Protein AF-A0A5P1EAB5-F1 (afdb_monomer_lite)

Foldseek 3Di:
DDDDDDDDDDDDDPVVPPVPPPFDWAWEQEVHRTDTATQDWGQCCVVPNPQKWKAWPVRRTFDDDPRRITPDGDDHHTYIYIDGHDD

Sequence (87 aa):
MGYVEGGQNYMYSSDASQLQYQSGTITVFINGIPSEVPRGPFDMRAMFGQDVVLVHSSGELLPANQYGFLLQSLQMGESYFLVSRPT

Secondary structure (DSSP, 8-state):
-------------GGGGSSTTS--EEEEEETTEEEEEESS--BHHHHH-TTEEEEETTSPEEPB-TTSBBSS---TT-EEEEEEPP-

InterPro domains:
  IPR044558 WUSCHEL-related homeobox 11-like [PTHR46998] (9-86)

Organism: Asparagus officinalis (NCBI:txid4686)

pLDDT: mean 77.82, std 19.51, range [38.28, 94.75]

Structure (mmCIF, N/CA/C/O backbone):
data_AF-A0A5P1EAB5-F1
#
_entry.id   AF-A0A5P1EAB5-F1
#
loop_
_atom_site.group_PDB
_atom_site.id
_atom_site.type_symbol
_atom_site.label_atom_id
_atom_site.label_alt_id
_atom_site.label_comp_id
_atom_site.label_asym_id
_atom_site.label_entity_id
_atom_site.label_seq_id
_atom_site.pdbx_PDB_ins_code
_atom_site.Cartn_x
_atom_site.Cartn_y
_atom_site.Cartn_z
_atom_site.occupancy
_atom_site.B_iso_or_equiv
_atom_site.auth_seq_id
_atom_site.auth_comp_id
_atom_site.auth_asym_id
_atom_site.auth_atom_id
_atom_site.pdbx_PDB_model_num
ATOM 1 N N . MET A 1 1 ? 47.943 -40.082 -16.535 1.00 43.06 1 MET A N 1
ATOM 2 C CA . MET A 1 1 ? 47.158 -39.035 -17.219 1.00 43.06 1 MET A CA 1
ATOM 3 C C . MET A 1 1 ? 45.698 -39.358 -16.918 1.00 43.06 1 MET A C 1
ATOM 5 O O . MET A 1 1 ? 45.193 -40.292 -17.513 1.00 43.06 1 MET A O 1
ATOM 9 N N . GLY A 1 2 ? 45.092 -38.911 -15.811 1.00 43.56 2 GLY A N 1
ATOM 10 C CA . GLY A 1 2 ? 44.774 -37.512 -15.473 1.00 43.56 2 GLY A CA 1
ATOM 11 C C . GLY A 1 2 ? 43.586 -37.078 -16.352 1.00 43.56 2 GLY A C 1
ATOM 12 O O . GLY A 1 2 ? 43.753 -37.109 -17.561 1.00 43.56 2 GLY A O 1
ATOM 13 N N . TYR A 1 3 ? 42.388 -36.708 -15.890 1.00 44.22 3 TYR A N 1
ATOM 14 C CA . TYR A 1 3 ? 41.955 -36.140 -14.613 1.00 44.22 3 TYR A CA 1
ATOM 15 C C . TYR A 1 3 ? 40.418 -36.275 -14.448 1.00 44.22 3 TYR A C 1
ATOM 17 O O . TYR A 1 3 ? 39.692 -36.208 -15.432 1.00 44.22 3 TYR A O 1
ATOM 25 N N . VAL A 1 4 ? 40.015 -36.490 -13.189 1.00 49.16 4 VAL A N 1
ATOM 26 C CA . VAL A 1 4 ? 38.803 -36.140 -12.403 1.00 49.16 4 VAL A CA 1
ATOM 27 C C . VAL A 1 4 ? 37.424 -35.764 -12.991 1.00 49.16 4 VAL A C 1
ATOM 29 O O . VAL A 1 4 ? 37.266 -35.051 -13.973 1.00 49.16 4 VAL A O 1
ATOM 32 N N . GLU A 1 5 ? 36.452 -36.215 -12.187 1.00 53.91 5 GLU A N 1
ATOM 33 C CA . GLU A 1 5 ? 35.034 -35.891 -11.981 1.00 53.91 5 GLU A CA 1
ATOM 34 C C . GLU A 1 5 ? 34.623 -34.410 -12.118 1.00 53.91 5 GLU A C 1
ATOM 36 O O . GLU A 1 5 ? 35.381 -33.497 -11.801 1.00 53.91 5 GLU A O 1
ATOM 41 N N . GLY A 1 6 ? 33.355 -34.172 -12.474 1.00 43.28 6 GLY A N 1
ATOM 42 C CA . GLY A 1 6 ? 32.741 -32.844 -12.425 1.00 43.28 6 GLY A CA 1
ATOM 43 C C . GLY A 1 6 ? 31.221 -32.928 -12.488 1.00 43.28 6 GLY A C 1
ATOM 44 O O . GLY A 1 6 ? 30.661 -33.203 -13.542 1.00 43.28 6 GLY A O 1
ATOM 45 N N . GLY A 1 7 ? 30.583 -32.756 -11.331 1.00 42.84 7 GLY A N 1
ATOM 46 C CA . GLY A 1 7 ? 29.177 -33.030 -11.060 1.00 42.84 7 GLY A CA 1
ATOM 47 C C . GLY A 1 7 ? 28.160 -32.301 -11.936 1.00 42.84 7 GLY A C 1
ATOM 48 O O . GLY A 1 7 ? 28.371 -31.202 -12.445 1.00 42.84 7 GLY A O 1
ATOM 49 N N . GLN A 1 8 ? 26.996 -32.938 -12.025 1.00 50.91 8 GLN A N 1
ATOM 50 C CA . GLN A 1 8 ? 25.752 -32.291 -12.396 1.00 50.91 8 GLN A CA 1
ATOM 51 C C . GLN A 1 8 ? 25.504 -31.112 -11.455 1.00 50.91 8 GLN A C 1
ATOM 53 O O . GLN A 1 8 ? 25.345 -31.308 -10.255 1.00 50.91 8 GLN A O 1
ATOM 58 N N . ASN A 1 9 ? 25.424 -29.905 -12.004 1.00 38.69 9 ASN A N 1
ATOM 59 C CA . ASN A 1 9 ? 24.745 -28.809 -11.336 1.00 38.69 9 ASN A CA 1
ATOM 60 C C . ASN A 1 9 ? 23.705 -28.264 -12.312 1.00 38.69 9 ASN A C 1
ATOM 62 O O . ASN A 1 9 ? 23.986 -27.453 -13.192 1.00 38.69 9 ASN A O 1
ATOM 66 N N . TYR A 1 10 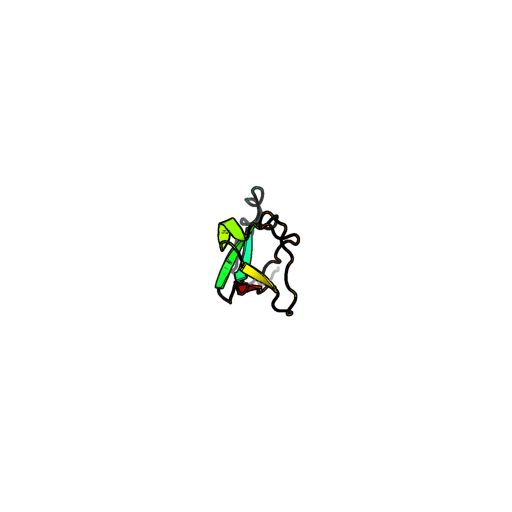? 22.489 -28.788 -12.171 1.00 44.84 10 TYR A N 1
ATOM 67 C CA . TYR A 1 10 ? 21.296 -28.028 -12.503 1.00 44.84 10 TYR A CA 1
ATOM 68 C C . TYR A 1 10 ? 21.388 -26.688 -11.771 1.00 44.84 10 TYR A C 1
ATOM 70 O O . TYR A 1 10 ? 21.781 -26.680 -10.608 1.00 44.84 10 TYR A O 1
ATOM 78 N N . MET A 1 11 ? 20.970 -25.606 -12.425 1.00 40.75 11 MET A N 1
ATOM 79 C CA . MET A 1 11 ? 20.018 -24.625 -11.886 1.00 40.75 11 MET A CA 1
ATOM 80 C C . MET A 1 11 ? 20.335 -23.180 -12.288 1.00 40.75 11 MET A C 1
ATOM 82 O O . MET A 1 11 ? 21.326 -22.588 -11.881 1.00 40.75 11 MET A O 1
ATOM 86 N N . TYR A 1 12 ? 19.360 -22.641 -13.021 1.00 38.28 12 TYR A N 1
ATOM 87 C CA . TYR A 1 12 ? 19.013 -21.242 -13.241 1.00 38.28 12 TYR A CA 1
ATOM 88 C C . TYR A 1 12 ? 19.955 -20.363 -14.071 1.00 38.28 12 TYR A C 1
ATOM 90 O O . TYR A 1 12 ? 20.999 -19.885 -13.647 1.00 38.28 12 TYR A O 1
ATOM 98 N N . SER A 1 13 ? 19.451 -20.100 -15.278 1.00 40.69 13 SER A N 1
ATOM 99 C CA . SER A 1 13 ? 19.771 -18.978 -16.150 1.00 40.69 13 SER A CA 1
ATOM 100 C C . SER A 1 13 ? 20.010 -17.684 -15.364 1.00 40.69 13 SER A C 1
ATOM 102 O O . SER A 1 13 ? 19.077 -17.089 -14.825 1.00 40.69 13 SER A O 1
ATOM 104 N N . SER A 1 14 ? 21.256 -17.214 -15.351 1.00 46.06 14 SER A N 1
ATOM 105 C CA . SER A 1 14 ? 21.622 -15.879 -14.855 1.00 46.06 14 SER A CA 1
ATOM 106 C C . SER A 1 14 ? 21.258 -14.755 -15.840 1.00 46.06 14 SER A C 1
ATOM 108 O O . SER A 1 14 ? 21.573 -13.587 -15.594 1.00 46.06 14 SER A O 1
ATOM 110 N N . ASP A 1 15 ? 20.567 -15.081 -16.938 1.00 46.22 15 ASP A N 1
ATOM 111 C CA . ASP A 1 15 ? 20.131 -14.135 -17.972 1.00 46.22 15 ASP A CA 1
ATOM 112 C C . ASP A 1 15 ? 18.895 -13.305 -17.565 1.00 46.22 15 ASP A C 1
ATOM 114 O O . ASP A 1 15 ? 18.411 -12.476 -18.319 1.00 46.22 15 ASP A O 1
ATOM 118 N N . ALA A 1 16 ? 18.383 -13.443 -16.337 1.00 52.91 16 ALA A N 1
ATOM 119 C CA . ALA A 1 16 ? 17.339 -12.545 -15.820 1.00 52.91 16 ALA A CA 1
ATOM 120 C C . ALA A 1 16 ? 17.889 -11.199 -15.296 1.00 52.91 16 ALA A C 1
ATOM 122 O O . ALA A 1 16 ? 17.129 -10.345 -14.839 1.00 52.91 16 ALA A O 1
ATOM 1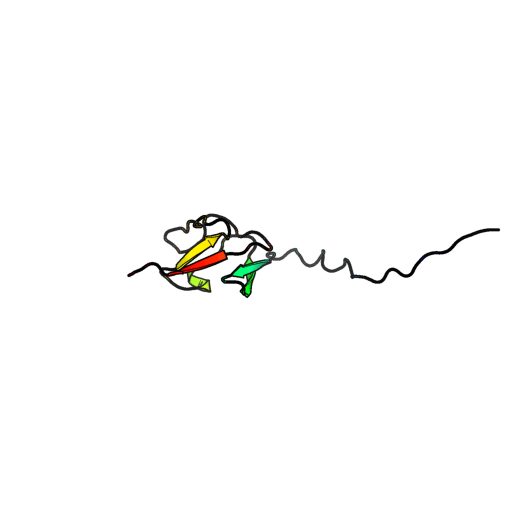23 N N . SER A 1 17 ? 19.209 -10.995 -15.347 1.00 50.69 17 SER A N 1
ATOM 124 C CA . SER A 1 17 ? 19.865 -9.824 -14.748 1.00 50.69 17 SER A CA 1
ATOM 125 C C . SER A 1 17 ? 19.946 -8.614 -15.691 1.00 50.69 17 SER A C 1
ATOM 127 O O . SER A 1 17 ? 20.208 -7.507 -15.232 1.00 50.69 17 SER A O 1
ATOM 129 N N . GLN A 1 18 ? 19.735 -8.794 -17.004 1.00 46.12 18 GLN A N 1
ATOM 130 C CA . GLN A 1 18 ? 20.035 -7.763 -18.018 1.00 46.12 18 GLN A CA 1
ATOM 131 C C . GLN A 1 18 ? 18.811 -7.117 -18.690 1.00 46.12 18 GLN A C 1
ATOM 133 O O . GLN A 1 18 ? 18.973 -6.173 -19.457 1.00 46.12 18 GLN A O 1
ATOM 138 N N . LEU A 1 19 ? 17.583 -7.516 -18.333 1.00 50.00 19 LEU A N 1
ATOM 139 C CA . LEU A 1 19 ? 16.359 -6.767 -18.680 1.00 50.00 19 LEU A CA 1
ATOM 140 C C . LEU A 1 19 ? 15.962 -5.722 -17.615 1.00 50.00 19 LEU A C 1
ATOM 142 O O . LEU A 1 19 ? 14.972 -5.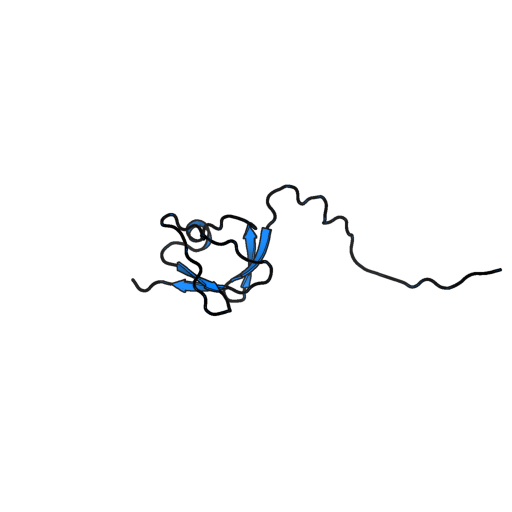013 -17.778 1.00 50.00 19 LEU A O 1
ATOM 146 N N . GLN A 1 20 ? 16.739 -5.574 -16.536 1.00 49.72 20 GLN A N 1
ATOM 147 C CA . GLN A 1 20 ? 16.424 -4.712 -15.385 1.00 49.72 20 GLN A CA 1
ATOM 148 C C . GLN A 1 20 ? 16.677 -3.206 -15.604 1.00 49.72 20 GLN A C 1
ATOM 150 O O . GLN A 1 20 ? 16.939 -2.481 -14.646 1.00 49.72 20 GLN A O 1
ATOM 155 N N . TYR A 1 21 ? 16.595 -2.699 -16.838 1.00 47.25 21 TYR A N 1
ATOM 156 C CA . TYR A 1 21 ? 16.765 -1.262 -17.106 1.00 47.25 21 TYR A CA 1
ATOM 157 C C . TYR A 1 21 ? 15.452 -0.466 -17.176 1.00 47.25 21 TYR A C 1
ATOM 159 O O . TYR A 1 21 ? 15.447 0.688 -17.598 1.00 47.25 21 TYR A O 1
ATOM 167 N N . GLN A 1 22 ? 14.319 -1.033 -16.756 1.00 50.06 22 GLN A N 1
ATOM 168 C CA . GLN A 1 22 ? 13.041 -0.316 -16.752 1.00 50.06 22 GLN A CA 1
ATOM 169 C C . GLN A 1 22 ? 12.284 -0.611 -15.452 1.00 50.06 22 GLN A C 1
ATOM 171 O O . GLN A 1 22 ? 11.626 -1.632 -15.330 1.00 50.06 22 GLN A O 1
ATOM 176 N N . SER A 1 23 ? 12.416 0.281 -14.465 1.00 58.62 23 SER A N 1
ATOM 177 C CA . SER A 1 23 ? 11.548 0.358 -13.277 1.00 58.62 23 SER A CA 1
ATOM 178 C C . SER A 1 23 ? 11.362 -0.961 -12.512 1.00 58.62 23 SER A C 1
ATOM 180 O O . SER A 1 23 ? 10.280 -1.539 -12.521 1.00 58.62 23 SER A O 1
ATOM 182 N N . GLY A 1 24 ? 12.408 -1.444 -11.832 1.00 76.44 24 GLY A N 1
ATOM 183 C CA . GLY A 1 24 ? 12.334 -2.698 -11.076 1.00 76.44 24 GLY A CA 1
ATOM 184 C C . GLY A 1 24 ? 11.145 -2.729 -10.108 1.00 76.44 24 GLY A C 1
ATOM 185 O O . GLY A 1 24 ? 11.010 -1.852 -9.251 1.00 76.44 24 GLY A O 1
ATOM 186 N N . THR A 1 25 ? 10.285 -3.734 -10.241 1.00 85.06 25 THR A N 1
ATOM 187 C CA . THR A 1 25 ? 9.293 -4.083 -9.225 1.00 85.06 25 THR A CA 1
ATOM 188 C C . THR A 1 25 ? 9.945 -4.951 -8.148 1.00 85.06 25 THR A C 1
ATOM 190 O O . THR A 1 25 ? 11.002 -5.557 -8.343 1.00 85.06 25 THR A O 1
ATOM 193 N N . ILE A 1 26 ? 9.353 -4.958 -6.964 1.00 90.62 26 ILE A N 1
ATOM 194 C CA . ILE A 1 26 ? 9.662 -5.867 -5.866 1.00 90.62 26 ILE A CA 1
ATOM 195 C C . ILE A 1 26 ? 8.395 -6.582 -5.464 1.00 90.62 26 ILE A C 1
ATOM 197 O O . ILE A 1 26 ? 7.309 -6.012 -5.481 1.00 90.62 26 ILE A O 1
ATOM 201 N N . THR A 1 27 ? 8.550 -7.830 -5.059 1.00 91.00 27 THR A N 1
ATOM 202 C CA . THR A 1 27 ? 7.472 -8.568 -4.419 1.00 91.00 27 THR A CA 1
ATOM 203 C C . THR A 1 27 ? 7.470 -8.242 -2.933 1.00 91.00 27 THR A C 1
ATOM 205 O O . THR A 1 27 ? 8.504 -8.351 -2.272 1.00 91.00 27 THR A O 1
ATOM 208 N N . VAL A 1 28 ? 6.313 -7.855 -2.415 1.00 93.75 28 VAL A N 1
ATOM 209 C CA . VAL A 1 28 ? 6.034 -7.639 -0.990 1.00 93.75 28 VAL A CA 1
ATOM 210 C C . VAL A 1 28 ? 4.784 -8.420 -0.608 1.00 93.75 28 VAL A C 1
ATOM 212 O O . VAL A 1 28 ? 4.011 -8.801 -1.481 1.00 93.75 28 VAL A O 1
ATOM 215 N N . PHE A 1 29 ? 4.546 -8.659 0.674 1.00 94.56 29 PHE A N 1
ATOM 216 C CA . PHE A 1 29 ? 3.357 -9.381 1.124 1.00 94.56 29 PHE A CA 1
ATOM 217 C C . PHE A 1 29 ? 2.369 -8.411 1.753 1.00 94.56 29 PHE A C 1
ATOM 219 O O . PHE A 1 29 ? 2.546 -7.998 2.893 1.00 94.56 29 PHE A O 1
ATOM 226 N N . ILE A 1 30 ? 1.314 -8.048 1.028 1.00 93.50 30 ILE A N 1
ATOM 227 C CA . ILE A 1 30 ? 0.265 -7.165 1.543 1.00 93.50 30 ILE A CA 1
ATOM 228 C C . ILE A 1 30 ? -0.855 -8.029 2.114 1.00 93.50 30 ILE A C 1
ATOM 230 O O . ILE A 1 30 ? -1.467 -8.808 1.388 1.00 93.50 30 ILE A O 1
ATOM 234 N N . ASN A 1 31 ? -1.112 -7.935 3.419 1.00 92.94 31 ASN A N 1
ATOM 235 C CA . ASN A 1 31 ? -2.031 -8.816 4.149 1.00 92.94 31 ASN A CA 1
ATOM 236 C C . ASN A 1 31 ? -1.728 -10.317 3.934 1.00 92.94 31 ASN A C 1
ATOM 238 O O . ASN A 1 31 ? -2.636 -11.144 3.899 1.00 92.94 31 ASN A O 1
ATOM 242 N N . GLY A 1 32 ? -0.452 -10.671 3.745 1.00 91.62 32 GLY A N 1
ATOM 243 C CA . GLY A 1 32 ? -0.013 -12.038 3.434 1.00 91.62 32 GLY A CA 1
ATOM 244 C C . GLY A 1 32 ? -0.126 -12.441 1.957 1.00 91.62 32 GLY A C 1
ATOM 245 O O . GLY A 1 32 ? 0.292 -13.541 1.603 1.00 91.62 32 GLY A O 1
ATOM 246 N N . ILE A 1 33 ? -0.637 -11.569 1.081 1.00 93.38 33 ILE A N 1
ATOM 247 C CA . ILE A 1 33 ? -0.740 -11.826 -0.361 1.00 93.38 33 ILE A CA 1
ATOM 248 C C . ILE A 1 33 ? 0.510 -11.285 -1.074 1.00 93.38 33 ILE A C 1
ATOM 250 O O . ILE A 1 33 ? 0.784 -10.083 -0.971 1.00 93.38 33 ILE A O 1
ATOM 254 N N . PRO A 1 34 ? 1.258 -12.117 -1.828 1.00 92.25 34 PRO A N 1
ATOM 255 C CA . PRO A 1 34 ? 2.393 -11.645 -2.614 1.00 92.25 34 PRO 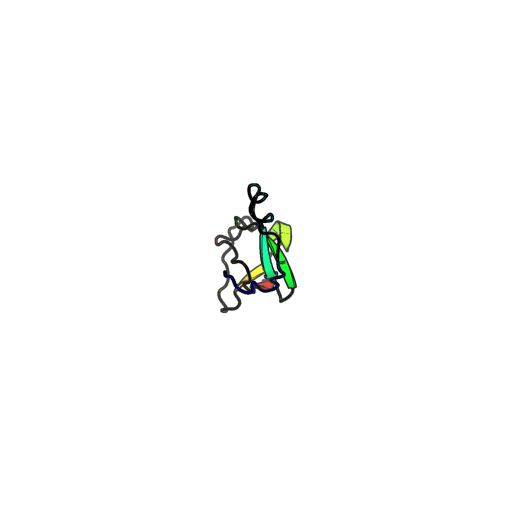A CA 1
ATOM 256 C C . PRO A 1 34 ? 1.913 -10.667 -3.692 1.00 92.25 34 PRO A C 1
ATOM 258 O O . PRO A 1 34 ? 1.103 -11.011 -4.549 1.00 92.25 34 PRO A O 1
ATOM 261 N N . SER A 1 35 ? 2.406 -9.436 -3.622 1.00 90.94 35 SER A N 1
ATOM 262 C CA . SER A 1 35 ? 2.035 -8.313 -4.478 1.00 90.94 35 SER A CA 1
ATOM 263 C C . SER A 1 35 ? 3.290 -7.688 -5.073 1.00 90.94 35 SER A C 1
ATOM 265 O O . SER A 1 35 ? 4.240 -7.382 -4.352 1.00 90.94 35 SER A O 1
ATOM 267 N N . GLU A 1 36 ? 3.302 -7.486 -6.388 1.00 91.25 36 GLU A N 1
ATOM 268 C CA . GLU A 1 36 ? 4.384 -6.778 -7.069 1.00 91.25 36 GLU A CA 1
ATOM 269 C C . GLU A 1 36 ? 4.131 -5.273 -7.034 1.00 91.25 36 GLU A C 1
ATOM 271 O O . GLU A 1 36 ? 3.088 -4.787 -7.467 1.00 91.25 36 GLU A O 1
ATOM 276 N N . VAL A 1 37 ? 5.097 -4.530 -6.505 1.00 88.81 37 VAL A N 1
ATOM 277 C CA . VAL A 1 37 ? 5.031 -3.079 -6.321 1.00 88.81 37 VAL A CA 1
ATOM 278 C C . VAL A 1 37 ? 6.307 -2.434 -6.862 1.00 88.81 37 VAL A C 1
ATOM 280 O O . VAL A 1 37 ? 7.353 -3.080 -6.890 1.00 88.81 37 VAL A O 1
ATOM 283 N N . PRO A 1 38 ? 6.284 -1.173 -7.317 1.00 87.44 38 PRO A N 1
ATOM 284 C CA . PRO A 1 38 ? 7.500 -0.497 -7.767 1.00 87.44 38 PRO A CA 1
ATOM 285 C C . PRO A 1 38 ? 8.526 -0.357 -6.627 1.00 87.44 38 PRO A C 1
ATOM 287 O O . PRO A 1 38 ? 8.159 -0.045 -5.497 1.00 87.44 38 PRO A O 1
ATOM 290 N N . ARG A 1 39 ? 9.830 -0.485 -6.924 1.00 83.00 39 ARG A N 1
ATOM 291 C CA . ARG A 1 39 ? 10.950 -0.222 -5.979 1.00 83.00 39 ARG A CA 1
ATOM 292 C C . ARG A 1 39 ? 11.079 1.241 -5.512 1.00 83.00 39 ARG A C 1
ATOM 294 O O . ARG A 1 39 ? 12.060 1.599 -4.863 1.00 83.00 39 ARG A O 1
ATOM 301 N N . GLY A 1 40 ? 10.137 2.103 -5.882 1.00 84.50 40 GLY A N 1
ATOM 302 C CA . GLY A 1 40 ? 10.210 3.553 -5.727 1.00 84.50 40 GLY A CA 1
ATOM 303 C C . GLY A 1 40 ? 8.954 4.137 -5.079 1.00 84.50 40 GLY A C 1
ATOM 304 O O . GLY A 1 40 ? 8.345 3.476 -4.238 1.00 84.50 40 GLY A O 1
ATOM 305 N N . PRO A 1 41 ? 8.563 5.371 -5.458 1.00 84.00 41 PRO A N 1
ATOM 306 C CA . PRO A 1 41 ? 7.352 6.001 -4.951 1.00 84.00 41 PRO A CA 1
ATOM 307 C C . PRO A 1 41 ? 6.149 5.078 -5.124 1.00 84.00 41 PRO A C 1
ATOM 309 O O . PRO A 1 41 ? 5.863 4.613 -6.228 1.00 84.00 41 PRO A O 1
ATOM 312 N N . PHE A 1 42 ? 5.456 4.820 -4.022 1.00 89.00 42 PHE A N 1
ATOM 313 C CA . PHE A 1 42 ? 4.328 3.908 -3.991 1.00 89.00 42 PHE A CA 1
ATOM 314 C C . PHE A 1 42 ? 3.042 4.689 -3.749 1.00 89.00 42 PHE A C 1
ATOM 316 O O . PHE A 1 42 ? 2.872 5.286 -2.684 1.00 89.00 42 PHE A O 1
ATOM 323 N N . ASP A 1 43 ? 2.157 4.706 -4.742 1.00 90.12 43 ASP A N 1
ATOM 324 C CA . ASP A 1 43 ? 0.852 5.356 -4.645 1.00 90.12 43 ASP A CA 1
ATOM 325 C C . ASP A 1 43 ? -0.165 4.396 -4.019 1.00 90.12 43 ASP A C 1
ATOM 327 O O . ASP A 1 43 ? -0.717 3.513 -4.680 1.00 90.12 43 ASP A O 1
ATOM 331 N N . MET A 1 44 ? -0.428 4.579 -2.724 1.00 88.94 44 MET A N 1
ATOM 332 C CA . MET A 1 44 ? -1.406 3.755 -2.018 1.00 88.94 44 MET A CA 1
ATOM 333 C C . MET A 1 44 ? -2.826 4.030 -2.493 1.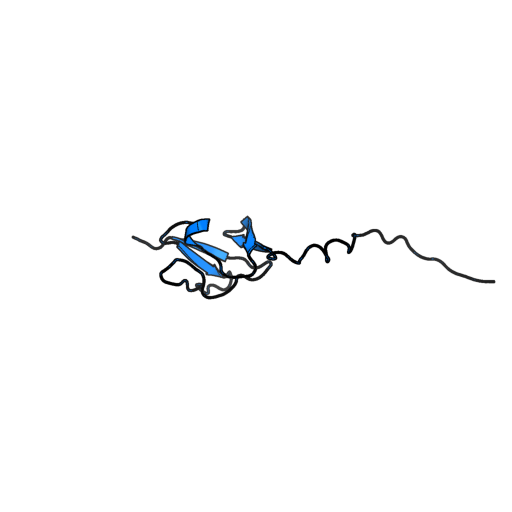00 88.94 44 MET A C 1
ATOM 335 O O . MET A 1 44 ? -3.653 3.127 -2.463 1.00 88.94 44 MET A O 1
ATOM 339 N N . ARG A 1 45 ? -3.132 5.255 -2.933 1.00 87.81 45 ARG A N 1
ATOM 340 C CA . ARG A 1 45 ? -4.491 5.607 -3.352 1.00 87.81 45 ARG A CA 1
ATOM 341 C C . ARG A 1 45 ? -4.836 4.991 -4.688 1.00 87.81 45 ARG A C 1
ATOM 343 O O . ARG A 1 45 ? -5.931 4.459 -4.831 1.00 87.81 45 ARG A O 1
ATOM 350 N N . ALA A 1 46 ? -3.904 5.030 -5.633 1.00 88.00 46 ALA A N 1
ATOM 351 C CA . ALA A 1 46 ? -4.091 4.380 -6.922 1.00 88.00 46 ALA A CA 1
ATOM 352 C C . ALA A 1 46 ? -4.233 2.857 -6.781 1.00 88.00 46 ALA A C 1
ATOM 354 O O . ALA A 1 46 ? -4.982 2.247 -7.539 1.00 88.00 46 ALA A O 1
ATOM 355 N N . MET A 1 47 ? -3.534 2.248 -5.816 1.00 87.31 47 MET A N 1
ATOM 356 C CA . MET A 1 47 ? -3.500 0.791 -5.679 1.00 87.31 47 MET A CA 1
ATOM 357 C C . MET A 1 47 ? -4.566 0.224 -4.726 1.00 87.31 47 MET A C 1
ATOM 359 O O . MET A 1 47 ? -5.114 -0.843 -4.988 1.00 87.31 47 MET A O 1
ATOM 363 N N . PHE A 1 48 ? -4.872 0.928 -3.634 1.00 87.56 48 PHE A N 1
ATOM 364 C CA . PHE A 1 48 ? -5.722 0.442 -2.539 1.00 87.56 48 PHE A CA 1
ATOM 365 C C . PHE A 1 48 ? -6.878 1.383 -2.160 1.00 87.56 48 PHE A C 1
ATOM 367 O O . PHE A 1 48 ? -7.738 0.987 -1.376 1.00 87.56 48 PHE A O 1
ATOM 374 N N . GLY A 1 49 ? -6.936 2.599 -2.711 1.00 86.94 49 GLY A N 1
ATOM 375 C CA . GLY A 1 49 ? -7.992 3.581 -2.439 1.00 86.94 49 GLY A CA 1
ATOM 376 C C . GLY A 1 49 ? -7.672 4.589 -1.327 1.00 86.94 49 GLY A C 1
ATOM 377 O O . GLY A 1 49 ? -6.546 4.694 -0.838 1.00 86.94 49 GLY A O 1
ATOM 378 N N . GLN A 1 50 ? -8.659 5.410 -0.960 1.00 85.75 50 GLN A N 1
ATOM 379 C CA . GLN A 1 50 ? -8.530 6.404 0.113 1.00 85.75 50 GLN A CA 1
ATOM 380 C C . GLN A 1 50 ? -8.638 5.786 1.517 1.00 85.75 50 GLN A C 1
ATOM 382 O O . GLN A 1 50 ? -9.129 4.677 1.696 1.00 85.75 50 GLN A O 1
ATOM 387 N N . ASP A 1 51 ? -8.156 6.539 2.513 1.00 86.06 51 ASP A N 1
ATOM 388 C CA . ASP A 1 51 ? -8.284 6.238 3.948 1.00 86.06 51 ASP A CA 1
ATOM 389 C C . ASP A 1 51 ? -7.713 4.891 4.396 1.00 86.06 51 ASP A C 1
ATOM 391 O O . ASP A 1 51 ? -8.076 4.359 5.443 1.00 86.06 51 ASP A O 1
ATOM 395 N N . VAL A 1 52 ? -6.746 4.375 3.646 1.00 88.44 52 VAL A N 1
ATOM 396 C CA . VAL A 1 52 ? -5.917 3.247 4.060 1.00 88.44 52 VAL A CA 1
ATOM 397 C C . VAL A 1 52 ? -4.554 3.735 4.522 1.00 88.44 52 VAL A C 1
ATOM 399 O O . VAL A 1 52 ? -3.986 4.695 3.994 1.00 88.44 52 VAL A O 1
ATOM 402 N N . VAL A 1 53 ? -4.025 3.052 5.525 1.00 90.12 53 VAL A N 1
ATOM 403 C CA . VAL A 1 53 ? -2.636 3.176 5.949 1.00 90.12 53 VAL A CA 1
ATOM 404 C C . VAL A 1 53 ? -1.963 1.826 5.811 1.00 90.12 53 VAL A C 1
ATOM 406 O O . VAL A 1 53 ? -2.601 0.781 5.955 1.00 90.12 53 VAL A O 1
ATOM 409 N N . LEU A 1 54 ? -0.668 1.860 5.526 1.00 92.62 54 LEU A N 1
ATOM 410 C CA . LEU A 1 54 ? 0.144 0.665 5.437 1.00 92.62 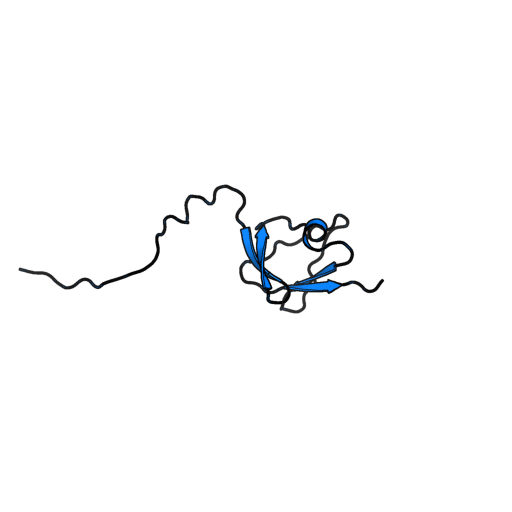54 LEU A CA 1
ATOM 411 C C . LEU A 1 54 ? 0.968 0.528 6.716 1.00 92.62 54 LEU A C 1
ATOM 413 O O . LEU A 1 54 ? 1.589 1.491 7.159 1.00 92.62 54 LEU A O 1
ATOM 417 N N . VAL A 1 55 ? 0.967 -0.655 7.318 1.00 93.56 55 VAL A N 1
ATOM 418 C CA . VAL A 1 55 ? 1.702 -0.955 8.551 1.00 93.56 55 VAL A CA 1
ATOM 419 C C . VAL A 1 55 ? 2.694 -2.070 8.265 1.00 93.56 55 VAL A C 1
ATOM 421 O O . VAL A 1 55 ? 2.318 -3.104 7.726 1.00 93.56 55 VAL A O 1
ATOM 424 N N . HIS A 1 56 ? 3.961 -1.872 8.598 1.00 94.50 56 HIS A N 1
ATOM 425 C CA . HIS A 1 56 ? 4.994 -2.890 8.494 1.00 94.50 56 HIS A CA 1
ATOM 426 C C . HIS A 1 56 ? 4.745 -4.027 9.490 1.00 94.50 56 HIS A C 1
ATOM 428 O O . HIS A 1 56 ? 4.168 -3.817 10.557 1.00 94.50 56 HIS A O 1
ATOM 434 N N . SER A 1 57 ? 5.237 -5.227 9.188 1.00 93.50 57 SER A N 1
ATOM 435 C CA . SER A 1 57 ? 5.132 -6.393 10.073 1.00 93.50 57 SER A CA 1
ATOM 436 C C . SER A 1 57 ? 5.710 -6.172 11.478 1.00 93.50 57 SER A C 1
ATOM 438 O O . SER A 1 57 ? 5.249 -6.794 12.432 1.00 93.50 57 SER A O 1
ATOM 440 N N . SER A 1 58 ? 6.656 -5.237 11.630 1.00 92.50 58 SER A N 1
ATOM 441 C CA . SER A 1 58 ? 7.197 -4.801 12.929 1.00 92.50 58 SER A CA 1
ATOM 442 C C . SER A 1 58 ? 6.204 -4.014 13.795 1.00 92.50 58 SER A C 1
ATOM 444 O O . SER A 1 58 ? 6.488 -3.763 14.964 1.00 92.50 58 SER A O 1
ATOM 446 N N . GLY A 1 59 ? 5.065 -3.599 13.235 1.00 90.69 59 GLY A N 1
ATOM 447 C CA . GLY A 1 59 ? 4.088 -2.711 13.868 1.00 90.69 59 GLY A CA 1
ATOM 448 C C . GLY A 1 59 ? 4.290 -1.223 13.561 1.00 90.69 59 GLY A C 1
ATOM 449 O O . GLY A 1 59 ? 3.549 -0.394 14.085 1.00 90.69 59 GLY A O 1
ATOM 450 N N . GLU A 1 60 ? 5.262 -0.858 12.720 1.00 92.94 60 GLU A N 1
ATOM 451 C CA . GLU A 1 60 ? 5.493 0.535 12.321 1.00 92.94 60 GLU A CA 1
ATOM 452 C C . GLU A 1 60 ? 4.521 0.976 11.219 1.00 92.94 60 GLU A C 1
ATOM 454 O O . GLU A 1 60 ? 4.390 0.319 10.189 1.00 92.94 60 GLU A O 1
ATOM 459 N N . LEU A 1 61 ? 3.848 2.110 11.405 1.00 91.38 61 LEU A N 1
ATOM 460 C CA . LEU A 1 61 ? 2.953 2.675 10.396 1.00 91.38 61 LEU A CA 1
ATOM 461 C C . LEU A 1 61 ? 3.765 3.474 9.373 1.00 91.38 61 LEU A C 1
ATOM 463 O O . LEU A 1 61 ? 4.450 4.428 9.738 1.00 91.38 61 LEU A O 1
ATOM 467 N N . LEU A 1 62 ? 3.664 3.117 8.092 1.00 91.62 62 LEU A N 1
ATOM 468 C CA . LEU A 1 62 ? 4.364 3.826 7.030 1.00 91.62 62 LEU A CA 1
ATOM 469 C C . LEU A 1 62 ? 3.632 5.131 6.697 1.00 91.62 62 LEU A C 1
ATOM 471 O O . LEU A 1 62 ? 2.474 5.103 6.261 1.00 91.62 62 LEU A O 1
ATOM 475 N N . PRO A 1 63 ? 4.286 6.291 6.869 1.00 89.00 63 PRO A N 1
ATOM 476 C CA . PRO A 1 63 ? 3.652 7.566 6.603 1.00 89.00 63 PRO A CA 1
ATOM 477 C C . PRO A 1 63 ? 3.491 7.784 5.096 1.00 89.00 63 PRO A C 1
ATOM 479 O O . PRO A 1 63 ? 4.409 7.551 4.303 1.00 89.00 63 PRO A O 1
ATOM 482 N N . ALA A 1 64 ? 2.326 8.301 4.714 1.00 90.38 64 ALA A N 1
ATOM 483 C CA . ALA A 1 64 ? 2.036 8.752 3.362 1.00 90.38 64 ALA A CA 1
ATOM 484 C C . ALA A 1 64 ? 1.785 10.258 3.328 1.00 90.38 64 ALA A C 1
ATOM 486 O O . ALA A 1 64 ? 1.320 10.857 4.299 1.00 90.38 64 ALA A O 1
ATOM 487 N N . ASN A 1 65 ? 2.092 10.878 2.196 1.00 90.38 65 ASN A N 1
ATOM 488 C CA . ASN A 1 65 ? 1.824 12.289 1.978 1.00 90.38 65 ASN A CA 1
ATOM 489 C C . ASN A 1 65 ? 0.327 12.554 1.721 1.00 90.38 65 ASN A C 1
ATOM 491 O O . ASN A 1 65 ? -0.477 11.644 1.520 1.00 90.38 65 ASN A O 1
ATOM 495 N N . GLN A 1 66 ? -0.045 13.835 1.664 1.00 87.44 66 GLN A N 1
ATOM 496 C CA . GLN A 1 66 ? -1.420 14.279 1.384 1.00 87.44 66 GLN A CA 1
ATOM 497 C C . GLN A 1 66 ? -1.991 13.786 0.040 1.00 87.44 66 GLN A C 1
ATOM 499 O O . GLN A 1 66 ? -3.211 13.751 -0.139 1.00 87.44 66 GLN A O 1
ATOM 504 N N . TYR A 1 67 ? -1.122 13.399 -0.896 1.00 87.31 67 TYR A N 1
ATOM 505 C CA . TYR A 1 67 ? -1.490 12.881 -2.210 1.00 87.31 67 TYR A CA 1
ATOM 506 C C . TYR A 1 67 ? -1.678 11.358 -2.217 1.00 87.31 67 TYR A C 1
ATOM 508 O O . TYR A 1 67 ? -2.242 10.853 -3.177 1.00 87.31 67 TYR A O 1
ATOM 516 N N . GLY A 1 68 ? -1.313 10.645 -1.143 1.00 88.19 68 GLY A N 1
ATOM 517 C CA . GLY A 1 68 ? -1.439 9.188 -1.033 1.00 88.19 68 GLY A CA 1
ATOM 518 C C . GLY A 1 68 ? -0.166 8.401 -1.348 1.00 88.19 68 GLY A C 1
ATOM 519 O O . GLY A 1 68 ? -0.204 7.174 -1.331 1.00 88.19 68 GLY A O 1
ATOM 520 N N . PHE A 1 69 ? 0.960 9.077 -1.595 1.00 90.62 69 PHE A N 1
ATOM 521 C CA . PHE A 1 69 ? 2.239 8.403 -1.819 1.00 90.62 69 PHE A CA 1
ATOM 522 C C . PHE A 1 69 ? 2.939 8.110 -0.501 1.00 90.62 69 PHE A C 1
ATOM 524 O O . PHE A 1 69 ? 3.060 9.001 0.344 1.00 90.62 69 PHE A O 1
ATOM 531 N N . LEU A 1 70 ? 3.466 6.896 -0.360 1.00 91.38 70 LEU A N 1
ATOM 532 C CA . LEU A 1 70 ? 4.355 6.559 0.745 1.00 91.38 70 LEU A CA 1
ATOM 533 C C . LEU A 1 70 ? 5.617 7.423 0.713 1.00 91.38 70 LEU A C 1
ATOM 535 O O . LEU A 1 70 ? 6.231 7.625 -0.335 1.00 91.38 70 LEU A O 1
ATOM 539 N N . LEU A 1 71 ? 6.007 7.914 1.888 1.00 90.31 71 LEU A N 1
ATOM 540 C CA . LEU A 1 71 ? 7.253 8.660 2.071 1.00 90.31 71 LEU A CA 1
ATOM 541 C C . LEU A 1 71 ? 8.479 7.740 2.132 1.00 90.31 71 LEU A C 1
ATOM 543 O O . LEU A 1 71 ? 9.601 8.208 1.960 1.00 90.31 71 LEU A O 1
ATOM 547 N N . GLN A 1 72 ? 8.266 6.449 2.386 1.00 88.81 72 GLN A N 1
ATOM 548 C CA . GLN A 1 72 ? 9.306 5.428 2.440 1.00 88.81 72 GLN A CA 1
ATOM 549 C C . GLN A 1 72 ? 9.018 4.334 1.411 1.00 88.81 72 GLN A C 1
ATOM 551 O O . GLN A 1 72 ? 7.873 3.908 1.254 1.00 88.81 72 GLN A O 1
ATOM 556 N N . SER A 1 73 ? 10.059 3.867 0.724 1.00 87.00 73 SER A N 1
ATOM 557 C CA . SER A 1 73 ? 9.943 2.748 -0.212 1.00 87.00 73 SER A CA 1
ATOM 558 C C . SER A 1 73 ? 9.712 1.436 0.526 1.00 87.00 73 SER A C 1
ATOM 560 O O . SER A 1 73 ? 10.334 1.161 1.557 1.00 87.00 73 SER A O 1
ATOM 562 N N . LEU A 1 74 ? 8.871 0.591 -0.062 1.00 90.81 74 LEU A N 1
ATOM 563 C CA . LEU A 1 74 ? 8.679 -0.775 0.403 1.00 90.81 74 LEU A CA 1
ATOM 564 C C . LEU A 1 74 ? 9.949 -1.603 0.177 1.00 90.81 74 LEU A C 1
ATOM 566 O O . LEU A 1 74 ? 10.746 -1.319 -0.720 1.00 90.81 74 LEU A O 1
ATOM 570 N N . GLN A 1 75 ? 10.139 -2.620 1.010 1.00 90.94 75 GLN A N 1
ATOM 571 C CA . GLN A 1 75 ? 11.304 -3.496 0.980 1.00 90.94 75 GLN A CA 1
ATOM 572 C C . GLN A 1 75 ? 10.918 -4.861 0.418 1.00 90.94 75 GLN A C 1
ATOM 574 O O . GLN A 1 75 ? 9.870 -5.412 0.746 1.00 90.94 75 GLN A O 1
ATOM 579 N N . MET A 1 76 ? 11.770 -5.406 -0.449 1.00 90.69 76 MET A N 1
ATOM 580 C CA . MET A 1 76 ? 11.536 -6.701 -1.087 1.00 90.69 76 MET A CA 1
ATOM 581 C C . MET A 1 76 ? 11.406 -7.813 -0.044 1.00 90.69 76 MET A C 1
ATOM 583 O O . MET A 1 76 ? 12.278 -7.964 0.803 1.00 90.69 76 MET A O 1
ATOM 587 N N . GLY A 1 77 ? 10.355 -8.622 -0.157 1.00 92.25 77 GLY A N 1
ATOM 588 C CA . GLY A 1 77 ? 10.097 -9.755 0.731 1.00 92.25 77 GLY A CA 1
ATOM 589 C C . GLY A 1 77 ? 9.469 -9.390 2.077 1.00 92.25 77 GLY A C 1
ATOM 590 O O . GLY A 1 77 ? 9.063 -10.296 2.799 1.00 92.25 77 GLY A O 1
ATOM 591 N N . GLU A 1 78 ? 9.327 -8.102 2.399 1.00 93.94 78 GLU A N 1
ATOM 592 C CA . GLU A 1 78 ? 8.691 -7.677 3.645 1.00 93.94 78 GLU A CA 1
ATOM 593 C C . GLU A 1 78 ? 7.168 -7.816 3.604 1.00 93.94 78 GLU A C 1
ATOM 595 O O . GLU A 1 78 ? 6.531 -7.818 2.543 1.00 93.94 78 GLU A O 1
ATOM 600 N N . SER A 1 79 ? 6.587 -7.930 4.798 1.00 94.75 79 SER A N 1
ATOM 601 C CA . SER A 1 79 ? 5.143 -8.039 5.000 1.00 94.75 79 SER A CA 1
ATOM 602 C C . SER A 1 79 ? 4.558 -6.733 5.522 1.00 94.75 79 SER A C 1
ATOM 604 O O . SER A 1 79 ? 5.073 -6.131 6.464 1.00 94.75 79 SER A O 1
ATOM 606 N N . TYR A 1 80 ? 3.446 -6.326 4.928 1.00 94.75 80 TYR A N 1
ATOM 607 C CA . TYR A 1 80 ? 2.730 -5.105 5.244 1.00 94.75 80 TYR A CA 1
ATOM 608 C C . TYR A 1 80 ? 1.237 -5.385 5.393 1.00 94.75 80 TYR A C 1
ATOM 610 O O . TYR A 1 80 ? 0.682 -6.250 4.718 1.00 94.75 80 TYR A O 1
ATOM 618 N N . PHE A 1 81 ? 0.566 -4.622 6.242 1.00 94.50 81 PHE A N 1
ATOM 619 C CA . PHE A 1 81 ? -0.856 -4.748 6.517 1.00 94.50 81 PHE A CA 1
ATOM 620 C C . PHE A 1 81 ? -1.578 -3.468 6.130 1.00 94.50 81 PHE A C 1
ATOM 622 O O . PHE A 1 81 ? -1.164 -2.372 6.511 1.00 94.50 81 PHE A O 1
ATOM 629 N N . LEU A 1 82 ? -2.662 -3.614 5.375 1.00 92.50 82 LEU A N 1
ATOM 630 C CA . LEU A 1 82 ? -3.556 -2.505 5.072 1.00 92.50 82 LEU A CA 1
ATOM 631 C C . LEU A 1 82 ? -4.557 -2.354 6.205 1.00 92.50 82 LEU A C 1
ATOM 633 O O . LEU A 1 82 ? -5.295 -3.287 6.519 1.00 92.50 82 LEU A O 1
ATOM 637 N N . VAL A 1 83 ? -4.603 -1.161 6.784 1.00 90.62 83 VAL A N 1
ATOM 638 C CA . VAL A 1 83 ? -5.541 -0.818 7.848 1.00 90.62 83 VAL A CA 1
ATOM 639 C C . VAL A 1 83 ? -6.406 0.339 7.372 1.00 90.62 83 VAL A C 1
ATOM 641 O O . VAL A 1 83 ? -5.895 1.384 6.969 1.00 90.62 83 VAL A O 1
ATOM 644 N N . SER A 1 84 ? -7.723 0.159 7.411 1.00 87.81 84 SER A N 1
ATOM 645 C CA . SER A 1 84 ? -8.676 1.234 7.137 1.00 87.81 84 SER A CA 1
ATOM 646 C C . SER A 1 84 ? -8.714 2.202 8.313 1.00 87.81 84 SER A C 1
ATOM 648 O O . SER A 1 84 ? -8.805 1.789 9.472 1.00 87.81 84 SER A O 1
ATOM 650 N N . ARG A 1 85 ? -8.660 3.500 8.028 1.00 80.88 85 ARG A N 1
ATOM 651 C CA . ARG A 1 85 ? -8.865 4.530 9.041 1.00 80.88 85 ARG A CA 1
ATOM 652 C C . ARG A 1 85 ? -10.358 4.575 9.380 1.00 80.88 85 ARG A C 1
ATOM 654 O O . ARG A 1 85 ? -11.174 4.588 8.458 1.00 80.88 85 ARG A O 1
ATOM 661 N N . PRO A 1 86 ? -10.732 4.577 10.670 1.00 69.88 86 PRO A N 1
ATOM 662 C CA . PRO A 1 86 ? -12.124 4.772 11.048 1.00 69.88 86 PRO A CA 1
ATOM 663 C C . PRO A 1 86 ? -12.583 6.161 10.583 1.00 69.88 86 PRO A C 1
ATOM 665 O O . PRO A 1 86 ? -11.889 7.151 10.827 1.00 69.88 86 PRO A O 1
ATOM 668 N N . THR A 1 87 ? -13.714 6.190 9.878 1.00 58.97 87 THR A N 1
ATOM 669 C CA . THR A 1 87 ? -14.435 7.400 9.449 1.00 58.97 87 THR A CA 1
ATOM 670 C C . THR A 1 87 ? -15.143 8.075 10.608 1.00 58.97 87 THR A C 1
ATOM 672 O O . THR A 1 87 ? -15.747 7.322 11.409 1.00 58.97 87 THR A O 1
#

Radius of gyration: 19.91 Å; chains: 1; bounding box: 62×53×32 Å